Protein AF-A0A967GRL9-F1 (afdb_monomer_lite)

Foldseek 3Di:
DPDFLVRLLVVLVVVCVVVAQADECSDDLQCLVSLQSNQVSNPPHFYEYADQPAELVSLVSNVVSVSGDHYDHDQVRHPHDVRVVSSVD

Radius of gyration: 12.96 Å; chains: 1; bounding box: 35×21×28 Å

Sequence (89 aa):
QVWEPEQAIEWIKHLAVFEPWFIEEPTSPDDILGHKQIRDAIAPVQVATGEVCQNRIMFKQFLQAEAIDVVQIDASRVGGLNENLAIML

Secondary structure (DSSP, 8-state):
--S-HHHHHHHHHHHGGG--SEEES-S-TT-HHHHHHHHHHHTTSEEEE-TT--SHHHHHHHHHTT--SEE---TTTTTSHHHHHHHH-

pLDDT: mean 95.3, std 4.89, range [61.41, 98.62]

Structure (mmCIF, N/CA/C/O backbone):
data_AF-A0A967GRL9-F1
#
_entry.id   AF-A0A967GRL9-F1
#
loop_
_atom_site.group_PDB
_atom_site.id
_atom_site.type_symbol
_atom_site.label_atom_id
_atom_site.label_alt_id
_atom_site.label_comp_id
_atom_site.label_asym_id
_atom_site.label_entity_id
_atom_site.label_seq_id
_atom_site.pdbx_PDB_ins_code
_atom_site.Cartn_x
_atom_site.Cartn_y
_atom_site.Cartn_z
_atom_site.occupancy
_atom_site.B_iso_or_equiv
_atom_site.auth_seq_id
_atom_site.auth_comp_id
_atom_site.auth_asym_id
_atom_site.auth_atom_id
_atom_site.pdbx_PDB_model_num
ATOM 1 N N . GLN A 1 1 ? -9.033 4.466 -6.515 1.00 61.41 1 GLN A N 1
ATOM 2 C CA . GLN A 1 1 ? -8.412 5.792 -6.752 1.00 61.41 1 GLN A CA 1
ATOM 3 C C . GLN A 1 1 ? -9.425 6.831 -7.233 1.00 61.41 1 GLN A C 1
ATOM 5 O O . GLN A 1 1 ? -9.272 7.420 -8.296 1.00 61.41 1 GLN A O 1
ATOM 10 N N . VAL A 1 2 ? -10.500 7.056 -6.486 1.00 85.75 2 VAL A N 1
ATOM 11 C CA . VAL A 1 2 ? -11.455 8.133 -6.823 1.00 85.75 2 VAL A CA 1
ATOM 12 C C . VAL A 1 2 ? -11.925 8.809 -5.551 1.00 85.75 2 VAL A C 1
ATOM 14 O O . VAL A 1 2 ? -12.156 10.012 -5.545 1.00 85.75 2 VAL A O 1
ATOM 17 N N . TRP A 1 3 ? -12.052 8.034 -4.476 1.00 95.94 3 TRP A N 1
ATOM 18 C CA . TRP A 1 3 ? -12.364 8.583 -3.176 1.00 95.94 3 TRP A CA 1
ATOM 19 C C . TRP A 1 3 ? -11.170 9.328 -2.605 1.00 95.94 3 TRP A C 1
ATOM 21 O O . TRP A 1 3 ? -10.047 8.826 -2.612 1.00 95.94 3 TRP A O 1
ATOM 31 N N . GLU A 1 4 ? -11.465 10.497 -2.053 1.00 96.88 4 GLU A N 1
ATOM 32 C CA . GLU A 1 4 ? -10.600 11.130 -1.068 1.00 96.88 4 GLU A CA 1
ATOM 33 C C . GLU A 1 4 ? -10.571 10.275 0.216 1.00 96.88 4 GLU A C 1
ATOM 35 O O . GLU A 1 4 ? -11.528 9.526 0.475 1.00 96.88 4 GLU A O 1
ATOM 40 N N . PRO A 1 5 ? -9.516 10.371 1.046 1.00 97.69 5 PRO A N 1
ATOM 41 C CA . PRO A 1 5 ? -9.351 9.525 2.228 1.00 97.69 5 PRO A CA 1
ATOM 42 C C . PRO A 1 5 ? -10.573 9.468 3.151 1.00 97.69 5 PRO A C 1
ATOM 44 O O . PRO A 1 5 ? -11.000 8.384 3.548 1.00 97.69 5 PRO A O 1
ATOM 47 N N . GLU A 1 6 ? -11.196 10.606 3.454 1.00 98.00 6 GLU A N 1
ATOM 48 C CA . GLU A 1 6 ? -12.374 10.667 4.323 1.00 98.00 6 GLU A CA 1
ATOM 49 C C . GLU A 1 6 ? -13.578 9.940 3.717 1.00 98.00 6 GLU A C 1
ATOM 51 O O . GLU A 1 6 ? -14.291 9.226 4.426 1.00 98.00 6 GLU A O 1
ATOM 56 N N . GLN A 1 7 ? -13.776 10.076 2.403 1.00 98.19 7 GLN A N 1
ATOM 57 C CA . GLN A 1 7 ? -14.859 9.404 1.693 1.00 98.19 7 GLN A CA 1
ATOM 58 C C . GLN A 1 7 ? -14.657 7.885 1.708 1.00 98.19 7 GLN A C 1
ATOM 60 O O . GLN A 1 7 ? -15.610 7.142 1.945 1.00 98.19 7 GLN A O 1
ATOM 65 N N . ALA A 1 8 ? -13.425 7.416 1.496 1.00 98.00 8 ALA A N 1
ATOM 66 C CA . ALA A 1 8 ? -13.109 5.994 1.581 1.00 98.00 8 ALA A CA 1
ATOM 67 C C . ALA A 1 8 ? -13.413 5.439 2.981 1.00 98.00 8 ALA A C 1
ATOM 69 O O . ALA A 1 8 ? -14.087 4.417 3.110 1.00 98.00 8 ALA A O 1
ATOM 70 N N . ILE A 1 9 ? -12.974 6.142 4.030 1.00 98.50 9 ILE A N 1
ATOM 71 C CA . ILE A 1 9 ? -13.205 5.746 5.426 1.00 98.50 9 ILE A CA 1
ATOM 72 C C . ILE A 1 9 ? -14.703 5.627 5.729 1.00 98.50 9 ILE A C 1
ATOM 74 O O . ILE A 1 9 ? -15.120 4.660 6.369 1.00 98.50 9 ILE A O 1
ATOM 78 N N . GLU A 1 10 ? -15.517 6.587 5.283 1.00 98.38 10 GLU A N 1
ATOM 79 C CA . GLU A 1 10 ? -16.969 6.559 5.485 1.00 98.38 10 GLU A CA 1
ATOM 80 C C . GLU A 1 10 ? -17.603 5.314 4.849 1.00 98.38 10 GLU A C 1
ATOM 82 O O . GLU A 1 10 ? -18.309 4.558 5.523 1.00 98.38 10 GLU A O 1
ATOM 87 N N . TRP A 1 11 ? -17.300 5.054 3.575 1.00 97.62 11 TRP A N 1
ATOM 88 C CA . TRP A 1 11 ? -17.838 3.895 2.864 1.00 97.62 11 TRP A CA 1
ATOM 89 C C . TRP A 1 11 ? -17.438 2.576 3.513 1.00 97.62 11 TRP A C 1
ATOM 91 O O . TRP A 1 11 ? -18.284 1.702 3.712 1.00 97.62 11 TRP A O 1
ATOM 101 N N . ILE A 1 12 ? -16.168 2.431 3.884 1.00 97.25 12 ILE A N 1
ATOM 102 C CA . ILE A 1 12 ? -15.668 1.186 4.467 1.00 97.25 12 ILE A CA 1
ATOM 103 C C . ILE A 1 12 ? -16.312 0.930 5.831 1.00 97.25 12 ILE A C 1
ATOM 105 O O . ILE A 1 12 ? -16.678 -0.207 6.121 1.00 97.25 12 ILE A O 1
ATOM 109 N N . LYS A 1 13 ? -16.548 1.968 6.644 1.00 97.25 13 LYS A N 1
ATOM 110 C CA . LYS A 1 13 ? -17.272 1.819 7.918 1.00 97.25 13 LYS A CA 1
ATOM 111 C C . LYS A 1 13 ? -18.697 1.306 7.725 1.00 97.25 13 LYS A C 1
ATOM 113 O O . LYS A 1 13 ? -19.153 0.496 8.528 1.00 97.25 13 LYS A O 1
ATOM 118 N N . HIS A 1 14 ? -19.389 1.723 6.665 1.00 97.69 14 HIS A N 1
ATOM 119 C CA . HIS A 1 14 ? -20.711 1.181 6.337 1.00 97.69 14 HIS A CA 1
ATOM 120 C C . HIS A 1 14 ? -20.648 -0.277 5.863 1.00 97.69 14 HIS A C 1
ATOM 122 O O . HIS A 1 14 ? -21.549 -1.062 6.155 1.00 97.69 14 HIS A O 1
ATOM 128 N N . LEU A 1 15 ? -19.580 -0.652 5.158 1.00 97.25 15 LEU A N 1
ATOM 129 C CA . LEU A 1 15 ? -19.382 -2.005 4.634 1.00 97.25 15 LEU A CA 1
ATOM 130 C C . LEU A 1 15 ? -18.774 -2.978 5.654 1.00 97.25 15 LEU A C 1
ATOM 132 O O . LEU A 1 15 ? -18.829 -4.187 5.439 1.00 97.25 15 LEU A O 1
ATOM 136 N N . ALA A 1 16 ? -18.250 -2.486 6.779 1.00 96.25 16 ALA A N 1
ATOM 137 C CA . ALA A 1 16 ? -17.595 -3.296 7.807 1.00 96.25 16 ALA A CA 1
ATOM 138 C C . ALA A 1 16 ? -18.482 -4.422 8.373 1.00 96.25 16 ALA A C 1
ATOM 140 O O . ALA A 1 16 ? -17.959 -5.436 8.825 1.00 96.25 16 ALA A O 1
ATOM 141 N N . VAL A 1 17 ? -19.814 -4.292 8.297 1.00 97.56 17 VAL A N 1
ATOM 142 C CA . VAL A 1 17 ? -20.774 -5.341 8.699 1.00 97.56 17 VAL A CA 1
ATOM 143 C C . VAL A 1 17 ? -20.623 -6.644 7.905 1.00 97.56 17 VAL A C 1
ATOM 145 O O . VAL A 1 17 ? -21.025 -7.701 8.381 1.00 97.56 17 VAL A O 1
ATOM 148 N N . PHE A 1 18 ? -20.048 -6.577 6.703 1.00 98.31 18 PHE A N 1
ATOM 149 C CA . PHE A 1 18 ? -19.791 -7.740 5.853 1.00 98.31 18 PHE A CA 1
ATOM 150 C C . PHE A 1 18 ? -18.424 -8.380 6.107 1.00 98.31 18 PHE A C 1
ATOM 152 O O . PHE A 1 18 ? -18.053 -9.300 5.384 1.00 98.31 18 PHE A O 1
ATOM 159 N N . GLU A 1 19 ? -17.680 -7.883 7.101 1.00 97.62 19 GLU A N 1
ATOM 160 C CA . GLU A 1 19 ? -16.359 -8.381 7.491 1.00 97.62 19 GLU A CA 1
ATOM 161 C C . GLU A 1 19 ? -15.392 -8.517 6.294 1.00 97.62 19 GLU A C 1
ATOM 163 O O . GLU A 1 19 ? -14.800 -9.581 6.087 1.00 97.62 19 GLU A O 1
ATOM 168 N N . PRO A 1 20 ? -15.229 -7.464 5.462 1.00 97.75 20 PRO A N 1
ATOM 169 C CA . PRO A 1 20 ? -14.319 -7.534 4.329 1.00 97.75 20 PRO A CA 1
ATOM 170 C C . PRO A 1 20 ? -12.889 -7.777 4.817 1.00 97.75 20 PRO A C 1
ATOM 172 O O . PRO A 1 20 ? -12.434 -7.164 5.784 1.00 97.75 20 PRO A O 1
ATOM 175 N N . TRP A 1 21 ? -12.166 -8.655 4.120 1.00 98.25 21 TRP A N 1
ATOM 176 C CA . TRP A 1 21 ? -10.783 -8.961 4.482 1.00 98.25 21 TRP A CA 1
ATOM 177 C C . TRP A 1 21 ? -9.855 -7.766 4.218 1.00 98.25 21 TRP A C 1
ATOM 179 O O . TRP A 1 21 ? -9.064 -7.409 5.090 1.00 98.25 21 TRP A O 1
ATOM 189 N N . PHE A 1 22 ? -10.009 -7.105 3.065 1.00 98.25 22 PHE A N 1
ATOM 190 C CA . PHE A 1 22 ? -9.373 -5.827 2.741 1.00 98.25 22 PHE A CA 1
ATOM 191 C C . PHE A 1 22 ? -10.277 -4.937 1.880 1.00 98.25 22 PHE A C 1
ATOM 193 O O . PHE A 1 22 ? -11.256 -5.403 1.293 1.00 98.25 22 PHE A O 1
ATOM 200 N N . ILE A 1 23 ? -9.896 -3.665 1.771 1.00 97.88 23 ILE A N 1
ATOM 201 C CA . ILE A 1 23 ? -10.312 -2.749 0.708 1.00 97.88 23 ILE A CA 1
ATOM 202 C C . ILE A 1 23 ? -9.171 -2.551 -0.296 1.00 97.88 23 ILE A C 1
ATOM 204 O O . ILE A 1 23 ? -8.010 -2.439 0.095 1.00 97.88 23 ILE A O 1
ATOM 208 N N . GLU A 1 24 ? -9.502 -2.509 -1.582 1.00 97.62 24 GLU A N 1
ATOM 209 C CA . GLU A 1 24 ? -8.547 -2.383 -2.684 1.00 97.62 24 GLU A CA 1
ATOM 210 C C . GLU A 1 24 ? -8.527 -0.966 -3.254 1.00 97.62 24 GLU A C 1
ATOM 212 O O . GLU A 1 24 ? -9.585 -0.385 -3.501 1.00 97.62 24 GLU A O 1
ATOM 217 N N . GLU A 1 25 ? -7.324 -0.415 -3.439 1.00 96.50 25 GLU A N 1
ATOM 218 C CA . GLU A 1 25 ? -7.051 0.890 -4.057 1.00 96.50 25 GLU A CA 1
ATOM 219 C C . GLU A 1 25 ? -8.040 2.014 -3.663 1.00 96.50 25 GLU A C 1
ATOM 221 O O . GLU A 1 25 ? -8.629 2.674 -4.536 1.00 96.50 25 GLU A O 1
ATOM 226 N N . PRO A 1 26 ? -8.260 2.268 -2.356 1.00 96.12 26 PRO A N 1
ATOM 227 C CA . PRO A 1 26 ? -9.346 3.137 -1.908 1.00 96.12 26 PRO A CA 1
ATOM 228 C C . PRO A 1 26 ? -9.160 4.602 -2.338 1.00 96.12 26 PRO A C 1
ATOM 230 O O . PRO A 1 26 ? -10.133 5.263 -2.697 1.00 96.12 26 PRO A O 1
ATOM 233 N N . THR A 1 27 ? -7.918 5.091 -2.384 1.00 97.19 27 THR A N 1
ATOM 234 C CA . THR A 1 27 ? -7.543 6.455 -2.813 1.00 97.19 27 THR A CA 1
ATOM 235 C C . THR A 1 27 ? -6.512 6.407 -3.948 1.00 97.19 27 THR A C 1
ATOM 237 O O . THR A 1 27 ? -6.234 5.326 -4.456 1.00 97.19 27 THR A O 1
ATOM 240 N N . SER A 1 28 ? -6.025 7.562 -4.413 1.00 95.50 28 SER A N 1
ATOM 241 C CA . SER A 1 28 ? -4.979 7.751 -5.437 1.00 95.50 28 SER A CA 1
ATOM 242 C C . SER A 1 28 ? -3.747 6.849 -5.214 1.00 95.50 28 SER A C 1
ATOM 244 O O . SER A 1 28 ? -3.289 6.759 -4.075 1.00 95.50 28 SER A O 1
ATOM 246 N N . PRO A 1 29 ? -3.148 6.235 -6.261 1.00 93.56 29 PRO A N 1
ATOM 247 C CA . PRO A 1 29 ? -2.034 5.287 -6.102 1.00 93.56 29 PRO A CA 1
ATOM 248 C C . PRO A 1 29 ? -0.761 5.964 -5.612 1.00 93.56 29 PRO A C 1
ATOM 250 O O . PRO A 1 29 ? 0.141 5.308 -5.102 1.00 93.56 29 PRO A O 1
ATOM 253 N N . ASP A 1 30 ? -0.680 7.276 -5.808 1.00 93.69 30 ASP A N 1
ATOM 254 C CA . ASP A 1 30 ? 0.477 8.075 -5.447 1.00 93.69 30 ASP A CA 1
ATOM 255 C C . ASP A 1 30 ? 0.354 8.636 -4.021 1.00 93.69 30 ASP A C 1
ATOM 257 O O . ASP A 1 30 ? 1.334 9.122 -3.454 1.00 93.69 30 ASP A O 1
ATOM 261 N N . ASP A 1 31 ? -0.835 8.548 -3.412 1.00 96.62 31 ASP A N 1
ATOM 262 C CA . ASP A 1 31 ? -1.110 9.086 -2.083 1.00 96.62 31 ASP A CA 1
ATOM 263 C C . ASP A 1 31 ? -0.834 8.056 -0.978 1.00 96.62 31 ASP A C 1
ATOM 265 O O . ASP A 1 31 ? -1.727 7.416 -0.414 1.00 96.62 31 ASP A O 1
ATOM 269 N N . ILE A 1 32 ? 0.451 7.897 -0.668 1.00 97.62 32 ILE A N 1
ATOM 270 C CA . ILE A 1 32 ? 0.940 6.997 0.385 1.00 97.62 32 ILE A CA 1
ATOM 271 C C . ILE A 1 32 ? 0.365 7.362 1.758 1.00 97.62 32 ILE A C 1
ATOM 273 O O . ILE A 1 32 ? -0.010 6.482 2.534 1.00 97.62 32 ILE A O 1
ATOM 277 N N . LEU A 1 33 ? 0.284 8.656 2.075 1.00 98.31 33 LEU A N 1
ATOM 278 C CA . LEU A 1 33 ? -0.191 9.105 3.383 1.00 98.31 33 LEU A CA 1
ATOM 279 C C . LEU A 1 33 ? -1.713 9.003 3.497 1.00 98.31 33 LEU A C 1
ATOM 281 O O . LEU A 1 33 ? -2.205 8.654 4.568 1.00 98.31 33 LEU A O 1
ATOM 285 N N . GLY A 1 34 ? -2.447 9.202 2.402 1.00 98.12 34 GLY A N 1
ATOM 286 C CA . GLY A 1 34 ? -3.875 8.910 2.338 1.00 98.1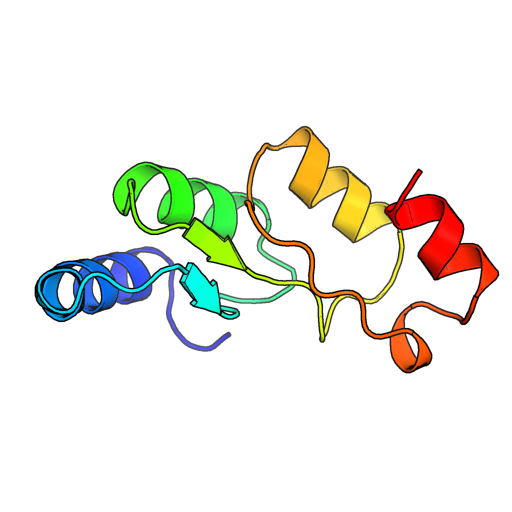2 34 GLY A CA 1
ATOM 287 C C . GLY A 1 34 ? -4.169 7.436 2.603 1.00 98.12 34 GLY A C 1
ATOM 288 O O . GLY A 1 34 ? -5.043 7.126 3.409 1.00 98.12 34 GLY A O 1
ATOM 289 N N . HIS A 1 35 ? -3.391 6.513 2.025 1.00 98.38 35 HIS A N 1
ATOM 290 C CA . HIS A 1 35 ? -3.514 5.085 2.346 1.00 98.38 35 HIS A CA 1
ATOM 291 C C . HIS A 1 35 ? -3.261 4.806 3.835 1.00 98.38 35 HIS A C 1
ATOM 293 O O . HIS A 1 35 ? -4.053 4.099 4.456 1.00 98.38 35 HIS A O 1
ATOM 299 N N . LYS A 1 36 ? -2.234 5.427 4.440 1.00 98.56 36 LYS A N 1
ATOM 300 C CA . LYS A 1 36 ? -1.975 5.312 5.887 1.00 98.56 36 LYS A CA 1
ATOM 301 C C . LYS A 1 36 ? -3.146 5.812 6.728 1.00 98.56 36 LYS A C 1
ATOM 303 O O . LYS A 1 36 ? -3.571 5.122 7.652 1.00 98.56 36 LYS A O 1
ATOM 308 N N . GLN A 1 37 ? -3.673 6.990 6.399 1.00 98.62 37 GLN A N 1
ATOM 309 C CA . GLN A 1 37 ? -4.814 7.582 7.094 1.00 98.62 37 GLN A CA 1
ATOM 310 C C . GLN A 1 37 ? -6.040 6.666 7.026 1.00 98.62 37 GLN A C 1
ATOM 312 O O . GLN A 1 37 ? -6.701 6.447 8.041 1.00 98.62 37 GLN A O 1
ATOM 317 N N . ILE A 1 38 ? -6.332 6.120 5.842 1.00 98.56 38 ILE A N 1
ATOM 318 C CA . ILE A 1 38 ? -7.439 5.182 5.645 1.00 98.56 38 ILE A CA 1
ATOM 319 C C . ILE A 1 38 ? -7.212 3.935 6.494 1.00 98.56 38 ILE A C 1
ATOM 321 O O . ILE A 1 38 ? -8.071 3.611 7.310 1.00 98.56 38 ILE A O 1
ATOM 325 N N . ARG A 1 39 ? -6.049 3.286 6.357 1.00 98.44 39 ARG A N 1
ATOM 326 C CA . ARG A 1 39 ? -5.680 2.062 7.081 1.00 98.44 39 ARG A CA 1
ATOM 327 C C . ARG A 1 39 ? -5.887 2.193 8.587 1.00 98.44 39 ARG A C 1
ATOM 329 O O . ARG A 1 39 ? -6.551 1.356 9.193 1.00 98.4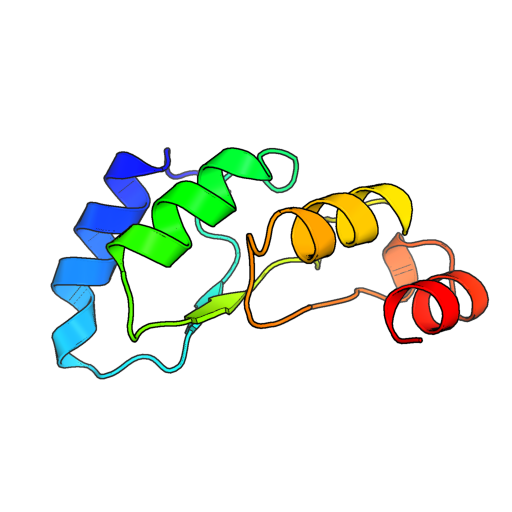4 39 ARG A O 1
ATOM 336 N N . ASP A 1 40 ? -5.375 3.269 9.178 1.00 98.44 40 ASP A N 1
ATOM 337 C CA . ASP A 1 40 ? -5.487 3.514 10.619 1.00 98.44 40 ASP A CA 1
ATOM 338 C C . ASP A 1 40 ? -6.940 3.682 11.079 1.00 98.44 40 ASP A C 1
ATOM 340 O O . ASP A 1 40 ? -7.294 3.301 12.195 1.00 98.44 40 ASP A O 1
ATOM 344 N N . ALA A 1 41 ? -7.793 4.254 10.229 1.00 98.44 41 ALA A N 1
ATOM 345 C CA . ALA A 1 41 ? -9.172 4.580 10.569 1.00 98.44 41 ALA A CA 1
ATOM 346 C C . ALA A 1 41 ? -10.165 3.423 10.368 1.00 98.44 41 ALA A C 1
ATOM 348 O O . ALA A 1 41 ? -11.266 3.482 10.928 1.00 98.44 41 ALA A O 1
ATOM 349 N N . ILE A 1 42 ? -9.816 2.418 9.556 1.00 97.75 42 ILE A N 1
ATOM 350 C CA . ILE A 1 42 ? -10.722 1.323 9.163 1.00 97.75 42 ILE A CA 1
ATOM 351 C C . ILE A 1 42 ? -10.380 -0.030 9.794 1.00 97.75 42 ILE A C 1
ATOM 353 O O . ILE A 1 42 ? -11.095 -1.005 9.548 1.00 97.75 42 ILE A O 1
ATOM 357 N N . ALA A 1 43 ? -9.306 -0.109 10.585 1.00 96.69 43 ALA A N 1
ATOM 358 C CA . ALA A 1 43 ? -8.924 -1.340 11.267 1.00 96.69 43 ALA A CA 1
ATOM 359 C C . ALA A 1 43 ? -10.145 -1.977 11.982 1.00 96.69 43 ALA A C 1
ATOM 361 O O . ALA A 1 43 ? -10.909 -1.264 12.641 1.00 96.69 43 ALA A O 1
ATOM 362 N N . PRO A 1 44 ? -10.360 -3.303 11.864 1.00 96.88 44 PRO A N 1
ATOM 363 C CA . PRO A 1 44 ? -9.407 -4.317 11.403 1.00 96.88 44 PRO A CA 1
ATOM 364 C C . PRO A 1 44 ? -9.434 -4.615 9.893 1.00 96.88 44 PRO A C 1
ATOM 366 O O . PRO A 1 44 ? -8.736 -5.533 9.464 1.00 96.88 44 PRO A O 1
ATOM 369 N N . VAL A 1 45 ? -10.229 -3.896 9.091 1.00 98.44 45 VAL A N 1
ATOM 370 C CA . VAL A 1 45 ? -10.228 -4.080 7.630 1.00 98.44 45 VAL A CA 1
ATOM 371 C C . VAL A 1 45 ? -8.856 -3.674 7.091 1.00 98.44 45 VAL A C 1
ATOM 373 O O . VAL A 1 45 ? -8.359 -2.598 7.414 1.00 98.44 45 VAL A O 1
ATOM 376 N N . GLN A 1 46 ? -8.232 -4.537 6.295 1.00 98.50 46 GLN A N 1
ATOM 377 C CA . GLN A 1 46 ? -6.902 -4.281 5.739 1.00 98.50 46 GLN A CA 1
ATOM 378 C C . GLN A 1 46 ? -6.962 -3.358 4.517 1.00 98.50 46 GLN A C 1
ATOM 380 O O . GLN A 1 46 ? -7.995 -3.261 3.854 1.00 98.50 46 GLN A O 1
ATOM 385 N N . VAL A 1 47 ? -5.845 -2.715 4.180 1.00 98.50 47 VAL A N 1
ATOM 386 C CA . VAL A 1 47 ? -5.718 -1.918 2.948 1.00 98.50 47 VAL A CA 1
ATOM 387 C C . VAL A 1 47 ? -4.788 -2.609 1.956 1.00 98.50 47 VAL A C 1
ATOM 389 O O . VAL A 1 47 ? -3.650 -2.945 2.290 1.00 98.50 47 VAL A O 1
ATOM 392 N N . ALA A 1 48 ? -5.269 -2.782 0.725 1.00 98.19 48 ALA A N 1
ATOM 393 C CA . ALA A 1 48 ? -4.529 -3.329 -0.403 1.00 98.19 48 ALA A CA 1
ATOM 394 C C . ALA A 1 48 ? -4.304 -2.262 -1.486 1.00 98.19 48 ALA A C 1
ATOM 396 O O . ALA A 1 48 ? -5.199 -1.466 -1.780 1.00 98.19 48 ALA A O 1
ATOM 397 N N . THR A 1 49 ? -3.100 -2.222 -2.061 1.00 97.12 49 THR A N 1
ATOM 398 C CA . THR A 1 49 ? -2.798 -1.396 -3.241 1.00 97.12 49 THR A CA 1
ATOM 399 C C . THR A 1 49 ? -1.586 -1.947 -3.992 1.00 97.12 49 THR A C 1
ATOM 401 O O . THR A 1 49 ? -0.816 -2.757 -3.460 1.00 97.12 49 THR A O 1
ATOM 404 N N . GLY A 1 50 ? -1.364 -1.463 -5.214 1.00 95.12 50 GLY A N 1
ATOM 405 C CA . GLY A 1 50 ? -0.105 -1.683 -5.927 1.00 95.12 50 GLY A CA 1
ATOM 406 C C . GLY A 1 50 ? -0.229 -1.928 -7.425 1.00 95.12 50 GLY A C 1
ATOM 407 O O . GLY A 1 50 ? 0.782 -1.812 -8.116 1.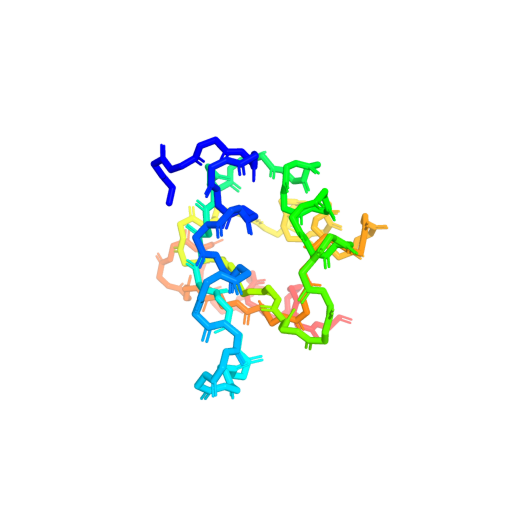00 95.12 50 GLY A O 1
ATOM 408 N N . GLU A 1 51 ? -1.423 -2.217 -7.950 1.00 94.12 51 GLU A N 1
ATOM 409 C CA . GLU A 1 51 ? -1.566 -2.594 -9.360 1.00 94.12 51 GLU A CA 1
ATOM 410 C C . GLU A 1 51 ? -1.211 -1.446 -10.311 1.00 94.12 51 GLU A C 1
ATOM 412 O O . GLU A 1 51 ? -0.646 -1.683 -11.371 1.00 94.12 51 GLU A O 1
ATOM 417 N N . VAL A 1 52 ? -1.439 -0.186 -9.924 1.00 93.25 52 VAL A N 1
ATOM 418 C CA . VAL A 1 52 ? -1.046 0.992 -10.724 1.00 93.25 52 VAL A CA 1
ATOM 419 C C . VAL A 1 52 ? 0.319 1.567 -10.297 1.00 93.25 52 VAL A C 1
ATOM 421 O O . VAL A 1 52 ? 0.817 2.523 -10.894 1.00 93.25 52 VAL A O 1
ATOM 424 N N . CYS A 1 53 ? 0.977 0.981 -9.295 1.00 92.38 53 CYS A N 1
ATOM 425 C CA . CYS A 1 53 ? 2.248 1.476 -8.773 1.00 92.38 53 CYS A CA 1
ATOM 426 C C . CYS A 1 53 ? 3.384 1.314 -9.799 1.00 92.38 53 CYS A C 1
ATOM 428 O O . CYS A 1 53 ? 3.582 0.249 -10.382 1.00 92.38 53 CYS A O 1
ATOM 430 N N . GLN A 1 54 ? 4.157 2.380 -10.022 1.00 87.75 54 GLN A N 1
ATOM 431 C CA . GLN A 1 54 ? 5.087 2.429 -11.155 1.00 87.75 54 GLN A CA 1
ATOM 432 C C . GLN A 1 54 ? 6.461 1.801 -10.904 1.00 87.75 54 GLN A C 1
ATOM 434 O O . GLN A 1 54 ? 7.154 1.470 -11.862 1.00 87.75 54 GLN A O 1
ATOM 439 N N . ASN A 1 55 ? 6.920 1.707 -9.654 1.00 92.50 55 ASN A N 1
ATOM 440 C CA . ASN A 1 55 ? 8.291 1.278 -9.363 1.00 92.50 55 ASN A CA 1
ATOM 441 C C . ASN A 1 55 ? 8.481 0.859 -7.899 1.00 92.50 55 ASN A C 1
ATOM 443 O O . ASN A 1 55 ? 7.701 1.223 -7.018 1.00 92.50 55 ASN A O 1
ATOM 447 N N . ARG A 1 56 ? 9.594 0.172 -7.616 1.00 93.94 56 ARG A N 1
ATOM 448 C CA . ARG A 1 56 ? 9.969 -0.251 -6.256 1.00 93.94 56 ARG A CA 1
ATOM 449 C C . ARG A 1 56 ? 10.115 0.874 -5.225 1.00 93.94 56 ARG A C 1
ATOM 451 O O . ARG A 1 56 ? 10.009 0.613 -4.030 1.00 93.94 56 ARG A O 1
ATOM 458 N N . ILE A 1 57 ? 10.384 2.117 -5.638 1.00 95.00 57 ILE A N 1
ATOM 459 C CA . ILE A 1 57 ? 10.561 3.234 -4.694 1.00 95.00 57 ILE A CA 1
ATOM 460 C C . ILE A 1 57 ? 9.225 3.604 -4.058 1.00 95.00 57 ILE A C 1
ATOM 462 O O . ILE A 1 57 ? 9.184 3.821 -2.851 1.00 95.00 57 ILE A O 1
ATOM 466 N N . MET A 1 58 ? 8.144 3.613 -4.834 1.00 95.12 58 MET A N 1
ATOM 467 C CA . MET A 1 58 ? 6.791 3.821 -4.316 1.00 95.12 58 MET A CA 1
ATOM 468 C C . MET A 1 58 ? 6.397 2.719 -3.327 1.00 95.12 58 MET A C 1
ATOM 470 O O . MET A 1 58 ? 5.990 3.024 -2.209 1.00 95.12 58 MET A O 1
ATOM 474 N N . PHE A 1 59 ? 6.626 1.446 -3.674 1.00 96.38 59 PHE A N 1
ATOM 475 C CA . PHE A 1 59 ? 6.403 0.333 -2.742 1.00 96.38 59 PHE A CA 1
ATOM 476 C C . PHE A 1 59 ? 7.220 0.473 -1.457 1.00 96.38 59 PHE A C 1
ATOM 478 O O . PHE A 1 59 ? 6.679 0.297 -0.369 1.00 96.38 59 PHE A O 1
ATOM 485 N N . LYS A 1 60 ? 8.495 0.871 -1.553 1.00 96.69 60 LYS A N 1
ATOM 486 C CA . LYS A 1 60 ? 9.310 1.179 -0.374 1.00 96.69 60 LYS A CA 1
ATOM 487 C C . LYS A 1 60 ? 8.638 2.236 0.508 1.00 96.69 60 LYS A C 1
ATOM 489 O O . LYS A 1 60 ? 8.628 2.058 1.721 1.00 96.69 60 LYS A O 1
ATOM 494 N N . GLN A 1 61 ? 8.094 3.316 -0.060 1.00 97.56 61 GLN A N 1
ATOM 495 C CA . GLN A 1 61 ? 7.412 4.344 0.736 1.00 97.56 61 GLN A CA 1
ATOM 496 C C . GLN A 1 61 ? 6.154 3.795 1.415 1.00 97.56 61 GLN A C 1
ATOM 498 O O . GLN A 1 61 ? 5.985 4.009 2.611 1.00 97.56 61 GLN A O 1
ATOM 503 N N . PHE A 1 62 ? 5.316 3.048 0.690 1.00 97.75 62 PHE A N 1
ATOM 504 C CA . PHE A 1 62 ? 4.131 2.401 1.260 1.00 97.75 62 PHE A CA 1
ATOM 505 C C . PHE A 1 62 ? 4.478 1.499 2.448 1.00 97.75 62 PHE A C 1
ATOM 507 O O . PHE A 1 62 ? 3.854 1.598 3.504 1.00 97.75 62 PHE A O 1
ATOM 514 N N . LEU A 1 63 ? 5.503 0.659 2.292 1.00 97.00 63 LEU A N 1
ATOM 515 C CA . LEU A 1 63 ? 5.947 -0.270 3.327 1.00 97.00 63 LEU A CA 1
ATOM 516 C C . LEU A 1 63 ? 6.585 0.457 4.518 1.00 97.00 63 LEU A C 1
ATOM 518 O O . LEU A 1 63 ? 6.261 0.154 5.661 1.00 97.00 63 LEU A O 1
ATOM 522 N N . GLN A 1 64 ? 7.452 1.446 4.278 1.00 98.12 64 GLN A N 1
ATOM 523 C CA . GLN A 1 64 ? 8.098 2.212 5.353 1.00 98.12 64 GLN A CA 1
ATOM 524 C C . GLN A 1 64 ? 7.124 3.094 6.136 1.00 98.12 64 GLN A C 1
ATOM 526 O O . GLN A 1 64 ? 7.340 3.325 7.322 1.00 98.12 64 GLN A O 1
ATOM 531 N N . ALA A 1 65 ? 6.073 3.594 5.485 1.00 98.25 65 ALA A N 1
ATOM 532 C CA . ALA A 1 65 ? 5.017 4.355 6.141 1.00 98.25 65 ALA A CA 1
ATOM 533 C C . ALA A 1 65 ? 3.993 3.459 6.858 1.00 98.25 65 ALA A C 1
ATOM 535 O O . ALA A 1 65 ? 3.092 3.991 7.504 1.00 98.25 65 ALA A O 1
ATOM 536 N N . GLU A 1 66 ? 4.099 2.130 6.724 1.00 98.00 66 GLU A N 1
ATOM 537 C CA . GLU A 1 66 ? 3.080 1.167 7.161 1.00 98.00 66 GLU A CA 1
ATOM 538 C C . GLU A 1 66 ? 1.686 1.532 6.616 1.00 98.00 66 GLU A C 1
ATOM 540 O O . GLU A 1 66 ? 0.683 1.494 7.330 1.00 98.00 66 GLU A O 1
ATOM 545 N N . ALA A 1 67 ? 1.632 1.979 5.361 1.00 98.31 67 ALA A N 1
ATOM 546 C CA . ALA A 1 67 ? 0.436 2.552 4.750 1.00 98.31 67 ALA A CA 1
ATOM 547 C C . ALA A 1 67 ? -0.529 1.505 4.179 1.00 98.31 67 ALA A C 1
ATOM 549 O O . ALA A 1 67 ? -1.691 1.820 3.943 1.00 98.31 67 ALA A O 1
ATOM 550 N N . ILE A 1 68 ? -0.062 0.273 3.971 1.00 98.00 68 ILE A N 1
ATOM 551 C CA . ILE A 1 68 ? -0.841 -0.840 3.419 1.00 98.00 68 ILE A CA 1
ATOM 552 C C . ILE A 1 68 ? -0.500 -2.142 4.138 1.00 98.00 68 ILE A C 1
ATOM 554 O O . ILE A 1 68 ? 0.586 -2.278 4.701 1.00 98.00 68 ILE A O 1
ATOM 558 N N . ASP A 1 69 ? -1.415 -3.102 4.073 1.00 98.25 69 ASP A N 1
ATOM 559 C CA . ASP A 1 69 ? -1.252 -4.444 4.637 1.00 98.25 69 ASP A CA 1
ATOM 560 C C . ASP A 1 69 ? -1.029 -5.497 3.540 1.00 98.25 69 ASP A C 1
ATOM 562 O O . ASP A 1 69 ? -0.305 -6.470 3.749 1.00 98.25 69 ASP A O 1
ATOM 566 N N . VAL A 1 70 ? -1.617 -5.290 2.354 1.00 97.88 70 VAL A N 1
ATOM 567 C CA . VAL A 1 70 ? -1.540 -6.222 1.221 1.00 97.88 70 VAL A CA 1
ATOM 568 C C . VAL A 1 70 ? -0.904 -5.534 0.015 1.00 97.88 70 VAL A C 1
ATOM 570 O O . VAL A 1 70 ? -1.411 -4.539 -0.501 1.00 97.88 70 VAL A O 1
ATOM 573 N N . VAL A 1 71 ? 0.215 -6.085 -0.457 1.00 96.62 71 VAL A N 1
ATOM 574 C CA . VAL A 1 71 ? 0.938 -5.582 -1.632 1.00 96.62 71 VAL A CA 1
ATOM 575 C C . VAL A 1 71 ? 0.452 -6.301 -2.890 1.00 96.62 71 VAL A C 1
ATOM 577 O O . VAL A 1 71 ? 0.555 -7.523 -2.982 1.00 96.62 71 VAL A O 1
ATOM 580 N N . GLN A 1 72 ? -0.025 -5.549 -3.883 1.00 96.06 72 GLN A N 1
ATOM 581 C CA . GLN A 1 72 ? -0.557 -6.085 -5.142 1.00 96.06 72 GLN A CA 1
ATOM 582 C C . GLN A 1 72 ? 0.326 -5.689 -6.329 1.00 96.06 72 GLN A C 1
ATOM 584 O O . GLN A 1 72 ? -0.007 -4.813 -7.118 1.00 96.06 72 GLN A O 1
ATOM 589 N N . ILE A 1 73 ? 1.502 -6.304 -6.440 1.00 94.75 73 ILE A N 1
ATOM 590 C CA . ILE A 1 73 ? 2.457 -5.979 -7.507 1.00 94.75 73 ILE A CA 1
ATOM 591 C C . ILE A 1 73 ? 1.923 -6.464 -8.863 1.00 94.75 73 ILE A C 1
ATOM 593 O O . ILE A 1 73 ? 1.686 -7.658 -9.041 1.00 94.75 73 ILE A O 1
ATOM 597 N N . ASP A 1 74 ? 1.827 -5.569 -9.849 1.00 93.56 74 ASP A N 1
ATOM 598 C CA . ASP A 1 74 ? 1.658 -5.959 -11.253 1.00 93.56 74 ASP A CA 1
ATOM 599 C C . ASP A 1 74 ? 3.029 -6.093 -11.931 1.00 93.56 74 ASP A C 1
ATOM 601 O O . ASP A 1 74 ? 3.734 -5.111 -12.204 1.00 93.56 74 ASP A O 1
ATOM 605 N N . ALA A 1 75 ? 3.398 -7.335 -12.255 1.00 89.38 75 ALA A N 1
ATOM 606 C CA . ALA A 1 75 ? 4.696 -7.646 -12.834 1.00 89.38 75 ALA A CA 1
ATOM 607 C C . ALA A 1 75 ? 4.951 -6.988 -14.200 1.00 89.38 75 ALA A C 1
ATOM 609 O O . ALA A 1 75 ? 6.109 -6.749 -14.559 1.00 89.38 75 ALA A O 1
ATOM 610 N N . SER A 1 76 ? 3.889 -6.685 -14.949 1.00 89.56 76 SER A N 1
ATOM 611 C CA . SER A 1 76 ? 3.964 -6.059 -16.269 1.00 89.56 76 SER A CA 1
ATOM 612 C C . SER A 1 76 ? 4.153 -4.540 -16.212 1.00 89.56 76 SER A C 1
ATOM 614 O O . SER A 1 76 ? 4.576 -3.947 -17.204 1.00 89.56 76 SER A O 1
ATOM 616 N N . ARG A 1 77 ? 3.908 -3.913 -15.053 1.00 89.50 77 ARG A N 1
ATOM 617 C CA . ARG A 1 77 ? 3.974 -2.453 -14.875 1.00 89.50 77 ARG A CA 1
ATOM 618 C C . ARG A 1 77 ? 5.239 -1.973 -14.189 1.00 89.50 77 ARG A C 1
ATOM 620 O O . ARG A 1 77 ? 5.810 -0.975 -14.612 1.00 89.50 77 ARG A O 1
ATOM 627 N N . VAL A 1 78 ? 5.710 -2.698 -13.176 1.00 89.31 78 VAL A N 1
ATOM 628 C CA . VAL A 1 78 ? 6.849 -2.253 -12.351 1.00 89.31 78 VAL A CA 1
ATOM 629 C C . VAL A 1 78 ? 8.212 -2.405 -13.028 1.00 89.31 78 VAL A C 1
ATOM 631 O O . VAL A 1 78 ? 9.197 -1.926 -12.488 1.00 89.31 78 VAL A O 1
ATOM 634 N N . GLY A 1 79 ? 8.292 -3.056 -14.197 1.00 85.38 79 GLY A N 1
ATOM 635 C CA . GLY A 1 79 ? 9.550 -3.255 -14.935 1.00 85.38 79 GLY A CA 1
ATOM 636 C C . GLY A 1 79 ? 10.071 -4.698 -14.962 1.00 85.38 79 GLY A C 1
ATOM 637 O O . GLY A 1 79 ? 11.256 -4.921 -15.213 1.00 85.38 79 GLY A O 1
ATOM 638 N N . GLY A 1 80 ? 9.201 -5.690 -14.734 1.00 87.38 80 GLY A N 1
ATOM 639 C CA . GLY A 1 80 ? 9.520 -7.114 -14.872 1.00 87.38 80 GLY A CA 1
ATOM 640 C C . GLY A 1 80 ? 10.088 -7.776 -13.611 1.00 87.38 80 GLY A C 1
ATOM 641 O O . GLY A 1 80 ? 10.067 -7.220 -12.513 1.00 87.38 80 GLY A O 1
ATOM 642 N N . LEU A 1 81 ? 10.583 -9.010 -13.763 1.00 90.56 81 LEU A N 1
ATOM 643 C CA . LEU A 1 81 ? 10.891 -9.921 -12.649 1.00 90.56 81 LEU A CA 1
ATOM 644 C C . LEU A 1 81 ? 11.846 -9.333 -11.596 1.00 90.56 81 LEU A C 1
ATOM 646 O O . LEU A 1 81 ? 11.619 -9.514 -10.405 1.00 90.56 81 LEU A O 1
ATOM 650 N N . ASN A 1 82 ? 12.889 -8.615 -12.016 1.00 92.00 82 ASN A N 1
ATOM 651 C CA . ASN A 1 82 ? 13.872 -8.055 -11.083 1.00 92.00 82 ASN A CA 1
ATOM 652 C C . ASN A 1 82 ? 13.25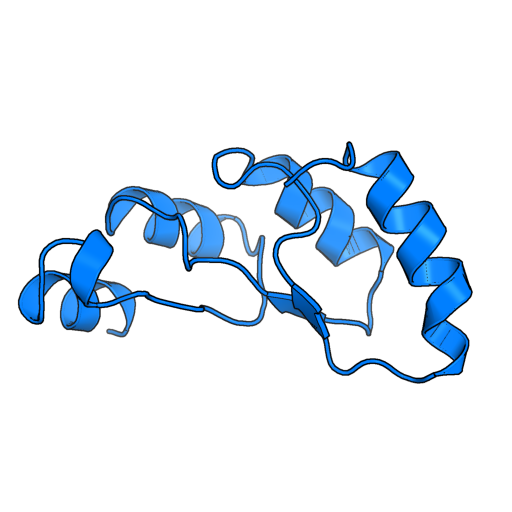5 -7.012 -10.139 1.00 92.00 82 ASN A C 1
ATOM 654 O O . ASN A 1 82 ? 13.599 -6.983 -8.961 1.00 92.00 82 ASN A O 1
ATOM 658 N N . GLU A 1 83 ? 12.329 -6.188 -10.635 1.00 93.44 83 GLU A N 1
ATOM 659 C CA . GLU A 1 83 ? 11.619 -5.205 -9.807 1.00 93.44 83 GLU A CA 1
ATOM 660 C C . GLU A 1 83 ? 10.659 -5.894 -8.838 1.00 93.44 83 GLU A C 1
ATOM 662 O O . GLU A 1 83 ? 10.612 -5.531 -7.669 1.00 93.44 83 GLU A O 1
ATOM 667 N N . ASN A 1 84 ? 9.980 -6.956 -9.281 1.00 92.38 84 ASN A N 1
ATOM 668 C CA . ASN A 1 84 ? 9.114 -7.754 -8.408 1.00 92.38 84 ASN A CA 1
ATOM 669 C C . ASN A 1 84 ? 9.904 -8.346 -7.236 1.00 92.38 84 ASN A C 1
ATOM 671 O O . ASN A 1 84 ? 9.491 -8.215 -6.088 1.00 92.38 84 ASN A O 1
ATOM 675 N N . LEU A 1 85 ? 11.059 -8.962 -7.513 1.00 93.62 85 LEU A N 1
ATOM 676 C CA . LEU A 1 85 ? 11.914 -9.532 -6.469 1.00 93.62 85 LEU A CA 1
ATOM 677 C C . LEU A 1 85 ? 12.394 -8.466 -5.479 1.00 93.62 85 LEU A C 1
ATOM 679 O O . LEU A 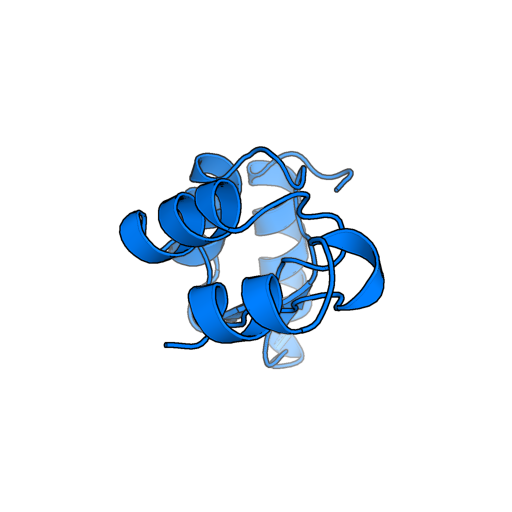1 85 ? 12.398 -8.724 -4.284 1.00 93.62 85 LEU A O 1
ATOM 683 N N . ALA A 1 86 ? 12.755 -7.273 -5.957 1.00 94.50 86 ALA A N 1
ATOM 684 C CA . ALA A 1 86 ? 13.206 -6.176 -5.100 1.00 94.50 86 ALA A CA 1
ATOM 685 C C . ALA A 1 86 ? 12.098 -5.576 -4.217 1.00 94.50 86 ALA A C 1
ATOM 687 O O . ALA A 1 86 ? 12.406 -4.924 -3.226 1.00 94.50 86 ALA A O 1
ATOM 688 N N . ILE A 1 87 ? 10.828 -5.736 -4.594 1.00 94.81 87 ILE A N 1
ATOM 689 C CA . ILE A 1 87 ? 9.686 -5.299 -3.779 1.00 94.81 87 ILE A CA 1
ATOM 690 C C . ILE A 1 87 ? 9.329 -6.363 -2.730 1.00 94.81 87 ILE A C 1
ATOM 692 O O . ILE A 1 87 ? 8.909 -6.016 -1.631 1.00 94.81 87 ILE A O 1
ATOM 696 N N . MET A 1 88 ? 9.468 -7.649 -3.071 1.00 91.06 88 MET A N 1
ATOM 697 C CA . MET A 1 88 ? 9.085 -8.767 -2.199 1.00 91.06 88 MET A CA 1
ATOM 698 C C . MET A 1 88 ? 10.122 -9.126 -1.123 1.00 91.06 88 MET A C 1
ATOM 700 O O . MET A 1 88 ? 9.748 -9.757 -0.134 1.00 91.06 88 MET A O 1
ATOM 704 N N . LEU A 1 89 ? 11.403 -8.807 -1.340 1.00 86.50 89 LEU A N 1
ATOM 705 C CA . LEU A 1 89 ? 12.541 -9.186 -0.484 1.00 86.50 89 LEU A CA 1
ATOM 706 C C . LEU A 1 89 ? 13.101 -7.986 0.283 1.00 86.50 89 LEU A C 1
ATOM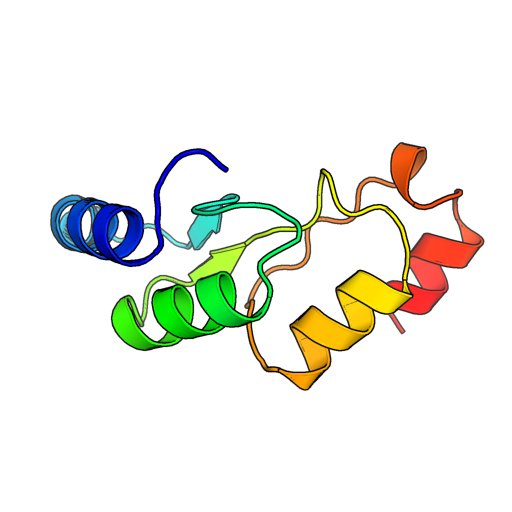 708 O O . LEU A 1 89 ? 13.482 -8.190 1.457 1.00 86.50 89 LEU A O 1
#